Protein AF-A0A3L6T340-F1 (afdb_monomer_lite)

Sequence (137 aa):
MPIQRMLVENLIEKFNVVDRTFTIQGHVVSISPWDVYCILGLVDKGEKIEINRKQAHRKWFSVYKQKGDTAITFKYLEERIPREADADHFARMFVLYAIGTILAPCSKGYVASNYLEFVVNVSRIKDLNRARFTLAH

Radius of gyration: 17.01 Å; chains: 1; bounding box: 48×30×44 Å

Structure (mmCIF, N/CA/C/O backbone):
data_AF-A0A3L6T340-F1
#
_entry.id   AF-A0A3L6T340-F1
#
loop_
_atom_site.group_PDB
_atom_site.id
_atom_site.type_symbol
_atom_site.label_atom_id
_atom_site.label_alt_id
_atom_site.label_comp_id
_atom_site.label_asym_id
_atom_site.label_entity_id
_atom_site.label_seq_id
_atom_site.pdbx_PDB_ins_code
_atom_site.Cartn_x
_atom_site.Cartn_y
_atom_site.Cartn_z
_atom_site.occupancy
_atom_site.B_iso_or_equiv
_atom_site.auth_seq_id
_atom_site.auth_comp_id
_atom_site.auth_asym_id
_atom_site.auth_atom_id
_atom_site.pdbx_PDB_model_num
ATOM 1 N N . MET A 1 1 ? -29.455 3.028 -1.000 1.00 47.78 1 MET A N 1
ATOM 2 C CA . MET A 1 1 ? -29.507 4.232 -0.143 1.00 47.78 1 MET A CA 1
ATOM 3 C C . MET A 1 1 ? -28.196 4.975 -0.310 1.00 47.78 1 MET A C 1
ATOM 5 O O . MET A 1 1 ? -27.169 4.337 -0.104 1.00 47.78 1 MET A O 1
ATOM 9 N N . PRO A 1 2 ? -28.183 6.249 -0.730 1.00 57.59 2 PRO A N 1
ATOM 10 C CA . PRO A 1 2 ? -26.948 7.016 -0.717 1.00 57.59 2 PRO A CA 1
ATOM 11 C C . PRO A 1 2 ? -26.510 7.181 0.739 1.00 57.59 2 PRO A C 1
ATOM 13 O O . PRO A 1 2 ? -27.314 7.530 1.604 1.00 57.59 2 PRO A O 1
ATOM 16 N N . ILE A 1 3 ? -25.247 6.873 1.013 1.00 62.12 3 ILE A N 1
ATOM 17 C CA . ILE A 1 3 ? -24.630 7.134 2.309 1.00 62.12 3 ILE A CA 1
ATOM 18 C C . ILE A 1 3 ? -24.782 8.634 2.589 1.00 62.12 3 ILE A C 1
ATOM 20 O O . ILE A 1 3 ? -24.378 9.468 1.776 1.00 62.12 3 ILE A O 1
ATOM 24 N N . GLN A 1 4 ? -25.415 8.988 3.708 1.00 81.88 4 GLN A N 1
ATOM 25 C CA . GLN A 1 4 ? -25.598 10.386 4.081 1.00 81.88 4 GLN A CA 1
ATOM 26 C C . GLN A 1 4 ? -24.229 10.977 4.415 1.00 81.88 4 GLN A C 1
ATOM 28 O O . GLN A 1 4 ? -23.604 10.588 5.397 1.00 81.88 4 GLN A O 1
ATOM 33 N N . ARG A 1 5 ? -23.759 11.919 3.595 1.00 79.56 5 ARG A N 1
ATOM 34 C CA . ARG A 1 5 ? -22.461 12.591 3.753 1.00 79.56 5 ARG A CA 1
ATOM 35 C C . ARG A 1 5 ? -22.219 13.093 5.183 1.00 79.56 5 ARG A C 1
ATOM 37 O O . ARG A 1 5 ? -21.145 12.866 5.723 1.00 79.56 5 ARG A O 1
ATOM 44 N N . MET A 1 6 ? -23.252 13.652 5.815 1.00 82.94 6 MET A N 1
ATOM 45 C CA . MET A 1 6 ? -23.202 14.123 7.205 1.00 82.94 6 MET A CA 1
ATOM 46 C C . MET A 1 6 ? -22.869 13.009 8.208 1.00 82.94 6 MET A C 1
ATOM 48 O O . MET A 1 6 ? -22.191 13.256 9.199 1.00 82.94 6 MET A O 1
ATOM 52 N N . LEU A 1 7 ? -23.326 11.777 7.964 1.00 82.31 7 LEU A N 1
ATOM 53 C CA . LEU A 1 7 ? -23.022 10.633 8.824 1.00 82.31 7 LEU A CA 1
ATOM 54 C C . LEU A 1 7 ? -21.557 10.206 8.678 1.00 82.31 7 LEU A C 1
ATOM 56 O O . LEU A 1 7 ? -20.913 9.904 9.677 1.00 82.31 7 LEU A O 1
ATOM 60 N N . VAL A 1 8 ? -21.014 10.228 7.458 1.00 82.44 8 VAL A N 1
ATOM 61 C CA . VAL A 1 8 ? -19.591 9.935 7.213 1.00 82.44 8 VAL A CA 1
ATOM 62 C C . VAL A 1 8 ? -18.704 10.994 7.854 1.00 82.44 8 VAL A C 1
ATOM 64 O O . VAL A 1 8 ? -17.745 10.644 8.532 1.00 82.44 8 VAL A O 1
ATOM 67 N N . GLU A 1 9 ? -19.049 12.271 7.693 1.00 83.75 9 GLU A N 1
ATOM 68 C CA . GLU A 1 9 ? -18.337 13.382 8.331 1.00 83.75 9 GLU A CA 1
ATOM 69 C C . GLU A 1 9 ? -18.339 13.218 9.863 1.00 83.75 9 GLU A C 1
ATOM 71 O O . GLU A 1 9 ? -17.276 13.246 10.480 1.00 83.75 9 G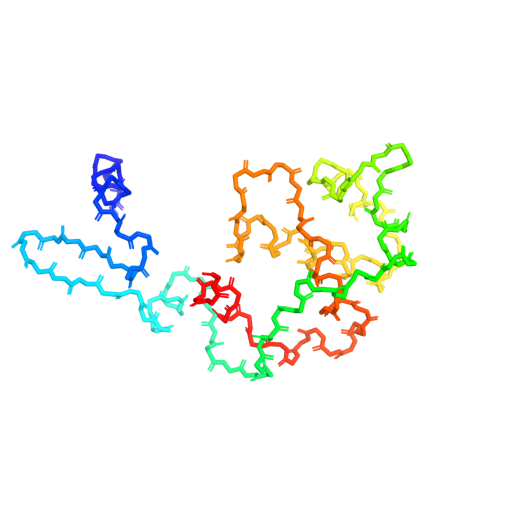LU A O 1
ATOM 76 N N . ASN A 1 10 ? -19.489 12.893 10.471 1.00 83.06 10 ASN A N 1
ATOM 77 C CA . ASN A 1 10 ? -19.585 12.650 11.917 1.00 83.06 10 ASN A CA 1
ATOM 78 C C . ASN A 1 10 ? -18.748 11.446 12.387 1.00 83.06 10 ASN A C 1
ATOM 80 O O . ASN A 1 10 ? -18.142 11.487 13.458 1.00 83.06 10 ASN A O 1
ATOM 84 N N . LEU A 1 11 ? -18.720 10.362 11.601 1.00 84.31 11 LEU A N 1
ATOM 85 C CA . LEU A 1 11 ? -17.914 9.177 11.904 1.00 84.31 11 LEU A CA 1
ATOM 86 C C . LEU A 1 11 ? -16.417 9.483 11.842 1.00 84.31 11 LEU A C 1
ATOM 88 O O . LEU A 1 11 ? -15.678 9.033 12.712 1.00 84.31 11 LEU A O 1
ATOM 92 N N . ILE A 1 12 ? -15.980 10.255 10.843 1.00 82.62 12 ILE A N 1
ATOM 93 C CA . ILE A 1 12 ? -14.579 10.663 10.694 1.00 82.62 12 ILE A CA 1
ATOM 94 C C . ILE A 1 12 ? -14.153 11.542 11.874 1.00 82.62 12 ILE A C 1
ATOM 96 O O . ILE A 1 12 ? -13.105 11.293 12.463 1.00 82.62 12 ILE A O 1
ATOM 100 N N . GLU A 1 13 ? -14.972 12.523 12.262 1.00 83.25 13 GLU A N 1
ATOM 101 C CA . GLU A 1 13 ? -14.675 13.423 13.388 1.00 83.25 13 GLU A CA 1
ATOM 102 C C . GLU A 1 13 ? -14.553 12.693 14.731 1.00 83.25 13 GLU A C 1
ATOM 104 O O . GLU A 1 13 ? -13.790 13.108 15.602 1.00 83.25 13 GLU A O 1
ATOM 109 N N . LYS A 1 14 ? -15.299 11.598 14.908 1.00 84.88 14 LYS A N 1
ATOM 110 C CA . LYS A 1 14 ? -15.329 10.814 16.153 1.00 84.88 14 LYS A CA 1
ATOM 111 C C . LYS A 1 14 ? -14.442 9.574 16.129 1.00 84.88 14 LYS A C 1
ATOM 113 O O . LYS A 1 14 ? -14.496 8.780 17.072 1.00 84.88 14 LYS A O 1
ATOM 118 N N . PHE A 1 15 ? -13.657 9.375 15.074 1.00 86.69 15 PHE A N 1
ATOM 119 C CA . PHE A 1 15 ? -12.752 8.240 14.995 1.00 86.69 15 PHE A CA 1
ATOM 120 C C . PHE A 1 15 ? -11.553 8.448 15.924 1.00 86.69 15 PHE A C 1
ATOM 122 O O . PHE A 1 15 ? -10.760 9.377 15.763 1.00 86.69 15 PHE A O 1
ATOM 129 N N . ASN A 1 16 ? -11.394 7.552 16.892 1.00 86.19 16 ASN A N 1
ATOM 130 C CA . ASN A 1 16 ? -10.209 7.502 17.727 1.00 86.19 16 ASN A CA 1
ATOM 131 C C . ASN A 1 16 ? -9.103 6.765 16.964 1.00 86.19 16 ASN A C 1
ATOM 133 O O . ASN A 1 16 ? -9.164 5.553 16.776 1.00 86.19 16 ASN A O 1
ATOM 137 N N . VAL A 1 17 ? -8.076 7.505 16.547 1.00 80.75 17 VAL A N 1
ATOM 138 C CA . VAL A 1 17 ? -6.948 6.976 15.766 1.00 80.75 17 VAL A CA 1
ATOM 139 C C . VAL A 1 17 ? -6.078 6.006 16.574 1.00 80.75 17 VAL A C 1
ATOM 141 O O . VAL A 1 17 ? -5.523 5.073 15.996 1.00 80.75 17 VAL A O 1
ATOM 144 N N . VAL A 1 18 ? -5.958 6.209 17.891 1.00 80.56 18 VAL A N 1
ATOM 145 C CA . VAL A 1 18 ? -5.113 5.384 18.772 1.00 80.56 18 VAL A CA 1
ATOM 146 C C . VAL A 1 18 ? -5.731 4.001 18.944 1.00 80.56 18 VAL A C 1
ATOM 148 O O . VAL A 1 18 ? -5.074 2.995 18.687 1.00 80.56 18 VAL A O 1
ATOM 151 N N . ASP A 1 19 ? -7.011 3.962 19.307 1.00 82.81 19 ASP A N 1
ATOM 152 C CA . ASP A 1 19 ? -7.723 2.710 19.578 1.00 82.81 19 ASP A CA 1
ATOM 153 C C . ASP A 1 19 ? -8.347 2.102 18.313 1.00 82.81 19 ASP A C 1
ATOM 155 O O . ASP A 1 19 ? -8.765 0.945 18.308 1.00 82.81 19 ASP A O 1
ATOM 159 N N . ARG A 1 20 ? -8.394 2.878 17.222 1.00 81.12 20 ARG A N 1
ATOM 160 C CA . ARG A 1 20 ? -9.045 2.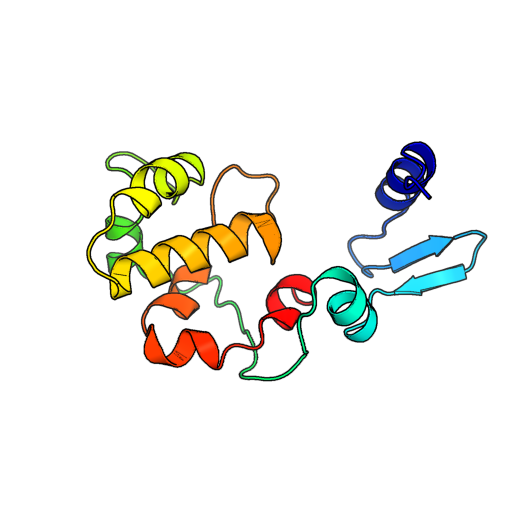552 15.944 1.00 81.12 20 ARG A CA 1
ATOM 161 C C . ARG A 1 20 ? -10.516 2.192 16.117 1.00 81.12 20 ARG A C 1
ATOM 163 O O . ARG A 1 20 ? -11.014 1.201 15.573 1.00 81.12 20 ARG A O 1
ATOM 170 N N . THR A 1 21 ? -11.205 3.019 16.891 1.00 88.31 21 THR A N 1
ATOM 171 C CA . THR A 1 21 ? -12.609 2.829 17.241 1.00 88.31 21 THR A CA 1
ATOM 172 C C . THR A 1 21 ? -13.448 4.056 16.917 1.00 88.31 21 THR A C 1
ATOM 174 O O . THR A 1 21 ? -12.963 5.186 16.875 1.00 88.31 21 THR A O 1
ATOM 177 N N . PHE A 1 22 ? -14.738 3.829 16.707 1.00 87.44 22 PHE A N 1
ATOM 178 C CA . PHE A 1 22 ? -15.760 4.862 16.636 1.00 87.44 22 PHE A CA 1
ATOM 179 C C . PHE A 1 22 ? -16.552 4.861 17.936 1.00 87.44 22 PHE A C 1
ATOM 181 O O . PHE A 1 22 ? -16.899 3.797 18.448 1.00 87.44 22 PHE A O 1
ATOM 188 N N . THR A 1 23 ? -16.889 6.046 18.444 1.00 85.19 23 THR A N 1
ATOM 189 C CA . THR A 1 23 ? -17.872 6.172 19.528 1.00 85.19 23 THR A CA 1
ATOM 190 C C . THR A 1 23 ? -19.205 6.633 18.952 1.00 85.19 23 THR A C 1
ATOM 192 O O . THR A 1 23 ? -19.359 7.789 18.553 1.00 85.19 23 THR A O 1
ATOM 195 N N . ILE A 1 24 ? -20.185 5.731 18.914 1.00 84.62 24 ILE A N 1
ATOM 196 C CA . ILE A 1 24 ? -21.524 5.980 18.371 1.00 84.62 24 ILE A CA 1
ATOM 197 C C . ILE A 1 24 ? -22.522 5.838 19.518 1.00 84.62 24 ILE A C 1
ATOM 199 O O . ILE A 1 24 ? -22.678 4.758 20.075 1.00 84.62 24 ILE A O 1
ATOM 203 N N . GLN A 1 25 ? -23.172 6.942 19.901 1.00 84.56 25 GLN A N 1
ATOM 204 C CA . GLN A 1 25 ? -24.148 6.975 21.007 1.00 84.56 25 GLN A CA 1
ATOM 205 C C . GLN A 1 25 ? -23.625 6.364 22.328 1.00 84.56 25 GLN A C 1
ATOM 207 O O . GLN A 1 25 ? -24.373 5.748 23.075 1.00 84.56 25 GLN A O 1
ATOM 212 N N . GLY A 1 26 ? -22.330 6.525 22.621 1.00 83.75 26 GLY A N 1
ATOM 213 C CA . GLY A 1 26 ? -21.696 5.973 23.827 1.00 83.75 26 GLY A CA 1
ATOM 214 C C . GLY A 1 26 ? -21.206 4.526 23.694 1.00 83.75 26 GLY A C 1
ATOM 215 O O . GLY A 1 26 ? -20.529 4.039 24.595 1.00 83.75 26 GLY A O 1
ATOM 216 N N . HIS A 1 27 ? -21.472 3.857 22.570 1.00 87.31 27 HIS A N 1
ATOM 217 C CA . HIS A 1 27 ? -20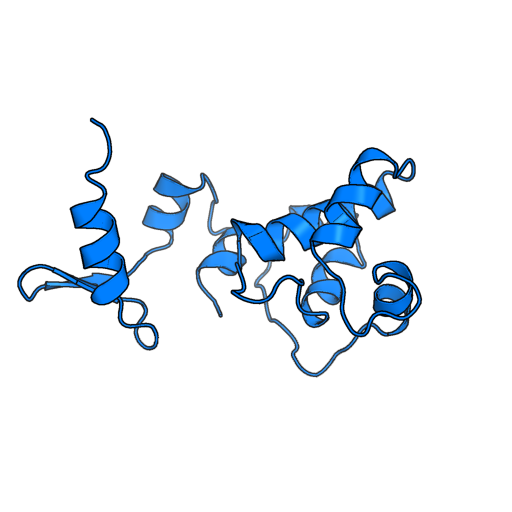.915 2.542 22.264 1.00 87.31 27 HIS A CA 1
ATOM 218 C C . HIS A 1 27 ? -19.611 2.663 21.478 1.00 87.31 27 HIS A C 1
ATOM 220 O O . HIS A 1 27 ? -19.529 3.409 20.500 1.00 87.31 27 HIS A O 1
ATOM 226 N N . VAL A 1 28 ? -18.605 1.896 21.897 1.00 89.00 28 VAL A N 1
ATOM 227 C CA . VAL A 1 28 ? -17.310 1.799 21.219 1.00 89.00 28 VAL A CA 1
ATOM 228 C C . VAL A 1 28 ? -17.375 0.670 20.195 1.00 89.00 28 VAL A C 1
ATOM 230 O O . VAL A 1 28 ? -17.639 -0.477 20.547 1.00 89.00 28 VAL A O 1
ATOM 233 N N . VAL A 1 29 ? -17.128 0.997 18.930 1.00 88.56 29 VAL A N 1
ATOM 234 C CA . VAL A 1 29 ? -17.129 0.053 17.805 1.00 88.56 29 VAL A CA 1
ATOM 235 C C . VAL A 1 29 ? -15.736 0.027 17.190 1.00 88.56 29 VAL A C 1
ATOM 237 O O . VAL A 1 29 ? -15.227 1.072 16.793 1.00 88.56 29 VAL A O 1
ATOM 240 N N . SER A 1 30 ? -15.107 -1.145 17.107 1.00 88.62 30 SER A N 1
ATOM 241 C CA . SER A 1 30 ? -13.810 -1.327 16.444 1.00 88.62 30 SER A CA 1
ATOM 242 C C . SER A 1 30 ? -13.979 -1.874 15.029 1.00 88.62 30 SER A C 1
ATOM 244 O O . SER A 1 30 ? -14.933 -2.595 14.744 1.00 88.62 30 SER A O 1
ATOM 246 N N . ILE A 1 31 ? -13.035 -1.545 14.142 1.00 85.62 31 ILE A N 1
ATOM 247 C CA . ILE A 1 31 ? -12.969 -2.157 12.810 1.00 85.62 31 ILE A CA 1
ATOM 248 C C . ILE A 1 31 ? -12.333 -3.541 12.945 1.00 85.62 31 ILE A C 1
ATOM 250 O O . ILE A 1 31 ? -11.172 -3.677 13.337 1.00 85.62 31 ILE A O 1
ATOM 254 N N . SER A 1 32 ? -13.091 -4.570 12.594 1.00 88.19 32 SER A N 1
ATOM 255 C CA . SER A 1 32 ? -12.654 -5.959 12.575 1.00 88.19 32 SER A CA 1
ATOM 256 C C . SER A 1 32 ? -12.212 -6.399 11.169 1.00 88.19 32 SER A C 1
ATOM 258 O O . SER A 1 32 ? -12.538 -5.757 10.165 1.00 88.19 32 SER A O 1
ATOM 260 N N . PRO A 1 33 ? -11.513 -7.543 11.044 1.00 90.00 33 PRO A N 1
ATOM 261 C CA . PRO A 1 33 ? -11.262 -8.164 9.744 1.00 90.00 33 PRO A CA 1
ATOM 262 C C . PRO A 1 33 ? -12.532 -8.444 8.931 1.00 90.00 33 PRO A C 1
ATOM 264 O O . PRO A 1 33 ? -12.492 -8.409 7.703 1.00 90.00 33 PRO A O 1
ATOM 267 N N . TRP A 1 34 ? -13.660 -8.694 9.602 1.00 90.81 34 TRP A N 1
ATOM 268 C CA . TRP A 1 34 ? -14.939 -8.904 8.931 1.00 90.81 34 TRP A CA 1
ATOM 269 C C . TRP A 1 34 ? -15.431 -7.633 8.236 1.00 90.81 34 TRP A C 1
ATOM 271 O O . TRP A 1 34 ? -15.918 -7.701 7.111 1.00 90.81 34 TRP A O 1
ATOM 281 N N . ASP A 1 35 ? -15.227 -6.468 8.850 1.00 89.19 35 ASP A N 1
ATOM 282 C CA . ASP A 1 35 ? -15.593 -5.181 8.253 1.00 89.19 35 ASP A CA 1
ATOM 283 C C . ASP A 1 35 ? -14.730 -4.882 7.023 1.00 89.19 35 ASP A C 1
ATOM 285 O O . ASP A 1 35 ? -15.238 -4.465 5.984 1.00 89.19 35 ASP A O 1
ATOM 289 N N . VAL A 1 36 ? -13.429 -5.184 7.096 1.00 89.25 36 VAL A N 1
ATOM 290 C CA . VAL A 1 36 ? -12.508 -5.078 5.952 1.00 89.25 36 VAL A CA 1
ATOM 291 C C . VAL A 1 36 ? -12.948 -5.979 4.800 1.00 89.25 36 VAL A C 1
ATOM 293 O O . VAL A 1 36 ? -12.943 -5.546 3.646 1.00 89.25 36 VAL A O 1
ATOM 296 N N . TYR A 1 37 ? -13.378 -7.204 5.099 1.00 93.19 37 TYR A N 1
ATOM 297 C CA . TYR A 1 37 ? -13.945 -8.100 4.098 1.00 93.19 37 TYR A CA 1
ATOM 298 C C . TYR A 1 37 ? -15.240 -7.535 3.497 1.00 93.19 37 TYR A C 1
ATOM 300 O O . TYR A 1 37 ? -15.373 -7.493 2.277 1.00 93.19 37 TYR A O 1
ATOM 308 N N . CYS A 1 38 ? -16.163 -7.038 4.324 1.00 90.81 38 CYS A N 1
ATOM 309 C CA . CYS A 1 38 ? -17.431 -6.478 3.854 1.00 90.81 38 CYS A CA 1
ATOM 310 C C . CYS A 1 38 ? -17.250 -5.228 2.976 1.00 90.81 38 CYS A C 1
ATOM 312 O O . CYS A 1 38 ? -18.022 -5.030 2.041 1.00 90.81 38 CYS A O 1
ATOM 314 N N . ILE A 1 39 ? -16.250 -4.387 3.266 1.00 87.56 39 ILE A N 1
ATOM 315 C CA . ILE A 1 39 ? -16.026 -3.109 2.569 1.00 87.56 39 ILE A CA 1
ATOM 316 C C . ILE A 1 39 ? -15.130 -3.279 1.336 1.00 87.56 39 ILE A C 1
ATOM 318 O O . ILE A 1 39 ? -15.416 -2.710 0.285 1.00 87.56 39 ILE A O 1
ATOM 322 N N . LEU A 1 40 ? -14.032 -4.032 1.460 1.00 89.00 40 LEU A N 1
ATOM 323 C CA . LEU A 1 40 ? -12.979 -4.117 0.438 1.00 89.00 40 LEU A CA 1
ATOM 324 C C . LEU A 1 40 ? -12.896 -5.487 -0.249 1.00 89.00 40 LEU A C 1
ATOM 326 O O . LEU A 1 40 ? -12.119 -5.649 -1.187 1.00 89.00 40 LEU A O 1
ATOM 330 N N . GLY A 1 41 ? -13.638 -6.492 0.226 1.00 91.75 41 GLY A N 1
ATOM 331 C CA . GLY A 1 41 ? -13.537 -7.868 -0.270 1.00 91.75 41 GLY A CA 1
ATOM 332 C C . GLY A 1 41 ? -12.214 -8.557 0.084 1.00 91.75 41 GLY A C 1
ATOM 333 O O . GLY A 1 41 ? -11.869 -9.575 -0.514 1.00 91.75 41 GLY A O 1
ATOM 334 N N . LEU A 1 42 ? -11.440 -8.006 1.027 1.00 91.56 42 LEU A N 1
ATOM 335 C CA . LEU A 1 42 ? -10.132 -8.539 1.404 1.00 91.56 42 LEU A CA 1
ATOM 336 C C . LEU A 1 42 ? -10.264 -9.541 2.549 1.00 91.56 42 LEU A C 1
ATOM 338 O O . LEU A 1 42 ? -10.783 -9.226 3.615 1.00 91.56 42 LEU A O 1
ATOM 342 N N . VAL A 1 43 ? -9.741 -10.746 2.333 1.00 91.50 43 VAL A N 1
ATOM 343 C CA . VAL A 1 43 ? -9.700 -11.804 3.346 1.00 91.50 43 VAL A CA 1
ATOM 344 C C . VAL A 1 43 ? -8.437 -11.650 4.196 1.00 91.50 43 VAL A C 1
ATOM 346 O O . VAL A 1 43 ? -7.343 -11.483 3.656 1.00 91.50 43 VAL A O 1
ATOM 349 N N . ASP A 1 44 ? -8.575 -11.753 5.518 1.00 91.44 44 ASP A N 1
ATOM 350 C CA . ASP A 1 44 ? -7.456 -11.768 6.471 1.00 91.44 44 ASP A CA 1
ATOM 351 C C . ASP A 1 44 ? -6.738 -13.124 6.464 1.00 91.44 44 ASP A C 1
ATOM 353 O O . ASP A 1 44 ? -6.868 -13.947 7.369 1.00 91.44 44 ASP A O 1
ATOM 357 N N . LYS A 1 45 ? -6.011 -13.381 5.376 1.00 92.00 45 LYS A N 1
ATOM 358 C CA . LYS A 1 45 ? -5.248 -14.606 5.145 1.00 92.00 45 LYS A CA 1
ATOM 359 C C . LYS A 1 45 ? -3.975 -14.291 4.367 1.00 92.00 45 LYS A C 1
ATOM 361 O O . LYS A 1 45 ? -3.990 -13.447 3.478 1.00 92.00 45 LYS A O 1
ATOM 366 N N . GLY A 1 46 ? -2.900 -15.014 4.672 1.00 91.62 46 GLY A N 1
ATOM 367 C CA . GLY A 1 46 ? -1.608 -14.895 3.997 1.00 91.62 46 GLY A CA 1
ATOM 368 C C . GLY A 1 46 ? -0.472 -14.611 4.973 1.00 91.62 46 GLY A C 1
ATOM 369 O O . GLY A 1 46 ? -0.638 -14.706 6.190 1.00 91.62 46 GLY A O 1
ATOM 370 N N . GLU A 1 47 ? 0.681 -14.252 4.426 1.00 91.44 47 GLU A N 1
ATOM 371 C CA . GLU A 1 47 ? 1.869 -13.873 5.179 1.00 91.44 47 GLU A CA 1
ATOM 372 C C . GLU A 1 47 ? 1.633 -12.584 5.971 1.00 91.44 47 GLU A C 1
ATOM 374 O O . GLU A 1 47 ? 1.042 -11.616 5.478 1.00 91.44 47 GLU A O 1
ATOM 379 N N . LYS A 1 48 ? 2.116 -12.572 7.216 1.00 85.75 48 LYS A N 1
ATOM 380 C CA . LYS A 1 48 ? 2.037 -11.403 8.088 1.00 85.75 48 LYS A CA 1
ATOM 381 C C . LYS A 1 48 ? 2.842 -10.251 7.488 1.00 85.75 48 LYS A C 1
ATOM 383 O O . LYS A 1 48 ? 3.968 -10.432 7.034 1.00 85.75 48 LYS A O 1
ATOM 388 N N . ILE A 1 49 ? 2.266 -9.057 7.544 1.00 86.19 49 ILE A N 1
ATOM 389 C CA . ILE A 1 49 ? 2.924 -7.826 7.120 1.00 86.19 49 ILE A CA 1
ATOM 390 C C . ILE A 1 49 ? 3.637 -7.233 8.332 1.00 86.19 49 ILE A C 1
ATOM 392 O O . ILE A 1 49 ? 2.995 -6.828 9.300 1.00 86.19 49 ILE A O 1
ATOM 396 N N . GLU A 1 50 ? 4.963 -7.181 8.276 1.00 82.94 50 GLU A N 1
ATOM 397 C CA . GLU A 1 50 ? 5.794 -6.497 9.264 1.00 82.94 50 GLU A CA 1
ATOM 398 C C . GLU A 1 50 ? 6.580 -5.408 8.551 1.00 82.94 50 GLU A C 1
ATOM 400 O O . GLU A 1 50 ? 7.537 -5.686 7.839 1.00 82.94 50 GLU A O 1
ATOM 405 N N . ILE A 1 51 ? 6.132 -4.163 8.709 1.00 78.19 51 ILE A N 1
ATOM 406 C CA . ILE A 1 51 ? 6.722 -3.039 7.992 1.00 78.19 51 ILE A CA 1
ATOM 407 C C . ILE A 1 51 ? 8.033 -2.640 8.669 1.00 78.19 51 ILE A C 1
ATOM 409 O O . ILE A 1 51 ? 8.029 -2.009 9.737 1.00 78.19 51 ILE A O 1
ATOM 413 N N . ASN A 1 52 ? 9.168 -2.933 8.037 1.00 78.88 52 ASN A N 1
ATOM 414 C CA . ASN A 1 52 ? 10.462 -2.552 8.585 1.00 78.88 52 ASN A CA 1
ATOM 415 C C . ASN A 1 52 ? 10.786 -1.087 8.257 1.00 78.88 52 ASN A C 1
ATOM 417 O O . ASN A 1 52 ? 11.371 -0.749 7.228 1.00 78.88 52 ASN A O 1
ATOM 421 N N . ARG A 1 53 ? 10.472 -0.180 9.191 1.00 70.31 53 ARG A N 1
ATOM 422 C CA . ARG A 1 53 ? 10.734 1.266 9.038 1.00 70.31 53 ARG A CA 1
ATOM 423 C C . ARG A 1 53 ? 12.225 1.633 8.920 1.00 70.31 53 ARG A C 1
ATOM 425 O O . ARG A 1 53 ? 12.526 2.773 8.579 1.00 70.31 53 ARG A O 1
ATOM 432 N N . LYS A 1 54 ? 13.160 0.711 9.191 1.00 67.56 54 LYS A N 1
ATOM 433 C CA . LYS A 1 54 ? 14.614 0.952 9.103 1.00 67.56 54 LYS A CA 1
ATOM 434 C C . LYS A 1 54 ? 15.226 0.498 7.775 1.00 67.56 54 LYS A C 1
ATOM 436 O O . LYS A 1 54 ? 16.327 0.938 7.441 1.00 67.56 54 LYS A O 1
ATOM 441 N N . GLN A 1 55 ? 14.549 -0.361 7.013 1.00 64.50 55 GLN A N 1
ATOM 442 C CA . GLN A 1 55 ? 15.119 -0.974 5.816 1.00 64.50 55 GLN A CA 1
ATOM 443 C C . GLN A 1 55 ? 14.660 -0.253 4.546 1.00 64.50 55 GLN A C 1
ATOM 445 O O . GLN A 1 55 ? 13.657 -0.583 3.924 1.00 64.50 55 GLN A O 1
ATOM 450 N N . ALA A 1 56 ? 15.434 0.748 4.127 1.00 65.69 56 ALA A N 1
ATOM 451 C CA . ALA A 1 56 ? 15.222 1.385 2.834 1.00 65.69 56 ALA A CA 1
ATOM 452 C C . ALA A 1 56 ? 15.877 0.553 1.720 1.00 65.69 56 ALA A C 1
ATOM 454 O O . ALA A 1 56 ? 17.106 0.455 1.642 1.00 65.69 56 ALA A O 1
ATOM 455 N N . HIS A 1 57 ? 15.077 0.011 0.801 1.00 81.19 57 HIS A N 1
ATOM 456 C CA . HIS A 1 57 ? 15.577 -0.628 -0.417 1.00 81.19 57 HIS A CA 1
ATOM 457 C C . HIS A 1 57 ? 16.108 0.419 -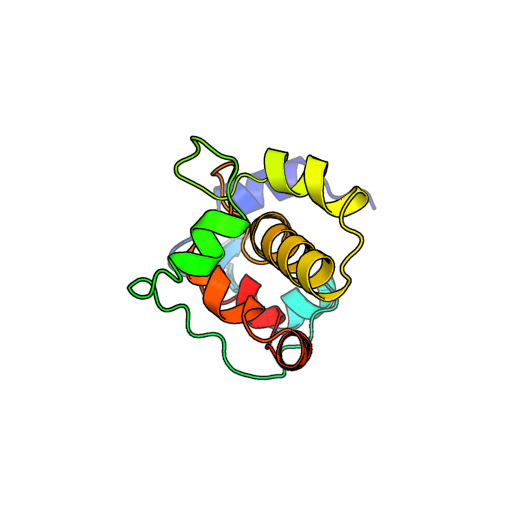1.411 1.00 81.19 57 HIS A C 1
ATOM 459 O O . HIS A 1 57 ? 15.484 0.682 -2.436 1.00 81.19 57 HIS A O 1
ATOM 465 N N . ARG A 1 58 ? 17.272 1.025 -1.121 1.00 82.00 58 ARG A N 1
ATOM 466 C CA . ARG A 1 58 ? 17.835 2.165 -1.880 1.00 82.00 58 ARG A CA 1
ATOM 467 C C . ARG A 1 58 ? 17.878 1.936 -3.394 1.00 82.00 58 ARG A C 1
ATOM 469 O O . ARG A 1 58 ? 17.520 2.841 -4.140 1.00 82.00 58 ARG A O 1
ATOM 476 N N . LYS A 1 59 ? 18.251 0.727 -3.836 1.00 86.62 59 LYS A N 1
ATOM 477 C CA . LYS A 1 59 ? 18.276 0.348 -5.260 1.00 86.62 59 LYS A CA 1
ATOM 478 C C . LYS A 1 59 ? 16.890 0.456 -5.904 1.00 86.62 59 LYS A C 1
ATOM 480 O O . LYS A 1 59 ? 16.749 1.067 -6.956 1.00 86.62 59 LYS A O 1
ATOM 485 N N . TRP A 1 60 ? 15.864 -0.105 -5.268 1.00 90.00 60 TRP A N 1
ATOM 486 C CA . TRP A 1 60 ? 14.493 -0.053 -5.783 1.00 90.00 60 TRP A CA 1
ATOM 487 C C . TRP A 1 60 ? 13.884 1.339 -5.645 1.00 90.00 60 TRP A C 1
ATOM 489 O O . TRP A 1 60 ? 13.172 1.796 -6.532 1.00 90.00 60 TRP A O 1
ATOM 499 N N . PHE A 1 61 ? 14.237 2.052 -4.580 1.00 92.19 61 PHE A N 1
ATOM 500 C CA . PHE A 1 61 ? 13.808 3.424 -4.371 1.00 92.19 61 PHE A CA 1
ATOM 501 C C . PHE A 1 61 ? 14.254 4.339 -5.514 1.00 92.19 61 PHE A C 1
ATOM 503 O O . PHE A 1 61 ? 13.441 5.098 -6.027 1.00 92.19 61 PHE A O 1
ATOM 510 N N . SER A 1 62 ? 15.506 4.232 -5.975 1.00 91.44 62 SER A N 1
ATOM 511 C CA . SER A 1 62 ? 15.974 5.002 -7.135 1.00 91.44 62 SER A CA 1
ATOM 512 C C . SER A 1 62 ? 15.277 4.646 -8.450 1.00 91.44 62 SER A C 1
ATOM 514 O O . SER A 1 62 ? 15.233 5.495 -9.331 1.00 91.44 62 SER A O 1
ATOM 516 N N . VAL A 1 63 ? 14.749 3.424 -8.584 1.00 93.44 63 VAL A N 1
ATOM 517 C CA . VAL A 1 63 ? 14.052 2.959 -9.798 1.00 93.44 63 VAL A CA 1
ATOM 518 C C . VAL A 1 63 ? 12.626 3.509 -9.861 1.00 93.44 63 VAL A C 1
ATOM 520 O O . VAL A 1 63 ? 12.176 3.924 -10.924 1.00 93.44 63 VAL A O 1
ATOM 523 N N . TYR A 1 64 ? 11.918 3.527 -8.729 1.00 94.50 64 TYR A N 1
ATOM 524 C CA . TYR A 1 64 ? 10.495 3.885 -8.691 1.00 94.50 64 TYR A CA 1
ATOM 525 C C . TYR A 1 64 ? 10.211 5.332 -8.304 1.00 94.50 64 TYR A C 1
ATOM 527 O O . TYR A 1 64 ? 9.055 5.738 -8.309 1.00 94.50 64 TYR A O 1
ATOM 535 N N . LYS A 1 65 ? 11.231 6.125 -7.981 1.00 94.75 65 LYS A N 1
ATOM 536 C CA . LYS A 1 65 ? 11.080 7.573 -7.819 1.00 94.75 65 LYS A CA 1
ATOM 537 C C . LYS A 1 65 ? 11.412 8.295 -9.121 1.00 94.75 65 LYS A C 1
ATOM 539 O O . LYS A 1 65 ? 12.299 7.871 -9.864 1.00 94.75 65 LYS A O 1
ATOM 544 N N . GLN A 1 66 ? 10.793 9.448 -9.341 1.00 94.75 66 GLN A N 1
ATOM 545 C CA . GLN A 1 66 ? 11.213 10.342 -10.411 1.00 94.75 66 GLN A CA 1
ATOM 546 C C . GLN A 1 66 ? 12.636 10.872 -10.146 1.00 94.75 66 GLN A C 1
ATOM 548 O O . GLN A 1 66 ? 13.077 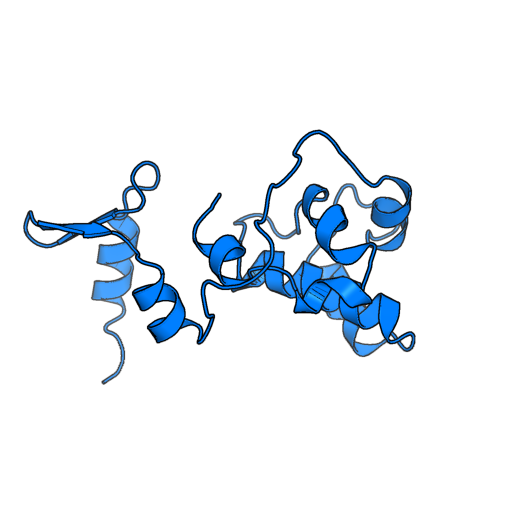11.062 -9.003 1.00 94.75 66 GLN A O 1
ATOM 553 N N . LYS A 1 67 ? 13.409 11.099 -11.213 1.00 91.62 67 LYS A N 1
ATOM 554 C CA . LYS A 1 67 ? 14.741 11.705 -11.092 1.00 91.62 67 LYS A CA 1
ATOM 555 C C . LYS A 1 67 ? 14.602 13.108 -10.489 1.00 91.62 67 LYS A C 1
ATOM 557 O O . LYS A 1 67 ? 13.869 13.928 -11.021 1.00 91.62 67 LYS A O 1
ATOM 562 N N . GLY A 1 68 ? 15.330 13.370 -9.403 1.00 89.88 68 GLY A N 1
ATOM 563 C CA . GLY A 1 68 ? 15.232 14.616 -8.629 1.00 89.88 68 GLY A CA 1
ATOM 564 C C . GLY A 1 68 ? 14.333 14.522 -7.392 1.00 89.88 68 GLY A C 1
ATOM 565 O O . GLY A 1 68 ? 14.585 15.230 -6.424 1.00 89.88 68 GLY A O 1
ATOM 566 N N . ASP A 1 69 ? 13.386 13.583 -7.357 1.00 92.94 69 ASP A N 1
ATOM 567 C CA . ASP A 1 69 ? 12.449 13.471 -6.236 1.00 92.94 69 ASP A CA 1
ATOM 568 C C . ASP A 1 69 ? 13.074 12.814 -5.002 1.00 92.94 69 ASP A C 1
ATOM 570 O O . ASP A 1 69 ? 13.969 11.961 -5.085 1.00 92.94 69 ASP A O 1
ATOM 574 N N . THR A 1 70 ? 12.541 13.173 -3.837 1.00 92.44 70 THR A N 1
ATOM 575 C CA . THR A 1 70 ? 12.895 12.601 -2.530 1.00 92.44 70 THR A CA 1
ATOM 576 C C . THR A 1 70 ? 11.912 11.525 -2.061 1.00 92.44 70 THR A C 1
ATOM 578 O O . THR A 1 70 ? 12.101 10.970 -0.980 1.00 92.44 70 THR A O 1
ATOM 581 N N . ALA A 1 71 ? 10.891 11.195 -2.862 1.00 93.81 71 ALA A N 1
ATOM 582 C CA . ALA A 1 71 ? 9.860 10.203 -2.556 1.00 93.81 71 ALA A CA 1
ATOM 583 C C . ALA A 1 71 ? 9.329 9.507 -3.826 1.00 93.81 71 ALA A C 1
ATOM 585 O O . ALA A 1 71 ? 9.567 9.966 -4.941 1.00 93.81 71 ALA A O 1
ATOM 586 N N . ILE A 1 72 ? 8.597 8.402 -3.649 1.00 95.25 72 ILE A N 1
ATOM 587 C CA . ILE A 1 72 ? 7.860 7.720 -4.725 1.00 95.25 72 ILE A CA 1
ATOM 588 C C . ILE A 1 72 ? 6.460 8.339 -4.782 1.00 95.25 72 ILE A C 1
ATOM 590 O O . ILE A 1 72 ? 5.578 7.969 -4.005 1.00 95.25 72 ILE A O 1
ATOM 594 N N . THR A 1 73 ? 6.273 9.342 -5.636 1.00 96.44 73 THR A N 1
ATOM 595 C CA . THR A 1 73 ? 5.037 10.135 -5.685 1.00 96.44 73 THR A CA 1
ATOM 596 C C . THR A 1 73 ? 3.910 9.399 -6.410 1.00 96.44 73 THR A C 1
ATOM 598 O O . THR A 1 73 ? 4.150 8.663 -7.368 1.00 96.44 73 THR A O 1
ATOM 601 N N . PHE A 1 74 ? 2.661 9.608 -5.977 1.00 96.31 74 PHE A N 1
ATOM 602 C CA . PHE A 1 74 ? 1.496 9.006 -6.643 1.00 96.31 74 PHE A CA 1
ATOM 603 C C . PHE A 1 74 ? 1.351 9.497 -8.078 1.00 96.31 74 PHE A C 1
ATOM 605 O O . PHE A 1 74 ? 1.142 8.686 -8.971 1.00 96.31 74 PHE A O 1
ATOM 612 N N . LYS A 1 75 ? 1.591 10.793 -8.302 1.00 95.69 75 LYS A N 1
ATOM 613 C CA . LYS A 1 75 ? 1.611 11.398 -9.635 1.00 95.69 75 LYS A CA 1
ATOM 614 C C . LYS A 1 75 ? 2.560 10.659 -10.585 1.00 95.69 75 LYS A C 1
ATOM 616 O O . LYS A 1 75 ? 2.173 10.310 -11.694 1.00 95.69 75 LYS A O 1
ATOM 621 N N . TYR A 1 76 ? 3.788 10.379 -10.141 1.00 96.44 76 TYR A N 1
ATOM 622 C CA . TYR A 1 76 ? 4.754 9.651 -10.964 1.00 96.44 76 TYR A CA 1
ATOM 623 C C . TYR A 1 76 ? 4.286 8.222 -11.275 1.00 96.44 76 TYR A C 1
ATOM 625 O O . TYR A 1 76 ? 4.394 7.772 -12.415 1.00 96.44 76 TYR A O 1
ATOM 633 N N . LEU A 1 77 ? 3.736 7.511 -10.283 1.00 96.88 77 LEU A N 1
ATOM 634 C CA . LEU A 1 77 ? 3.200 6.163 -10.489 1.00 96.88 77 LEU A CA 1
ATOM 635 C C . LEU A 1 77 ? 2.015 6.164 -11.471 1.00 96.88 77 LEU A C 1
ATOM 637 O O . LEU A 1 77 ? 2.003 5.347 -12.388 1.00 96.88 77 LEU A O 1
ATOM 641 N N . GLU A 1 78 ? 1.066 7.092 -11.338 1.00 96.44 78 GLU A N 1
ATOM 642 C CA . GLU A 1 78 ? -0.095 7.234 -12.235 1.00 96.44 78 GLU A CA 1
ATOM 643 C C . GLU A 1 78 ? 0.311 7.483 -13.688 1.00 96.44 78 GLU A C 1
ATOM 645 O O . GLU A 1 78 ? -0.251 6.885 -14.604 1.00 96.44 78 GLU A O 1
ATOM 650 N N . GLU A 1 79 ? 1.314 8.332 -13.913 1.00 96.44 79 GLU A N 1
ATOM 651 C CA . GLU A 1 79 ? 1.820 8.625 -15.256 1.00 96.44 79 GLU A CA 1
ATOM 652 C C . GLU A 1 79 ? 2.586 7.435 -15.862 1.00 96.44 79 GLU A C 1
ATOM 654 O O . GLU A 1 79 ? 2.554 7.223 -17.083 1.00 96.44 79 GLU A O 1
ATOM 659 N N . ARG A 1 80 ? 3.292 6.661 -15.023 1.00 96.12 80 ARG A N 1
ATOM 660 C CA . ARG A 1 80 ? 4.204 5.598 -15.465 1.00 96.12 80 ARG A CA 1
ATOM 661 C C . ARG A 1 80 ? 3.525 4.245 -15.654 1.00 96.12 80 ARG A C 1
ATOM 663 O O . ARG A 1 80 ? 3.836 3.584 -16.642 1.00 96.12 80 ARG A O 1
ATOM 670 N N . ILE A 1 81 ? 2.612 3.848 -14.762 1.00 97.69 81 ILE A N 1
ATOM 671 C CA . ILE A 1 81 ? 1.943 2.532 -14.772 1.00 97.69 81 ILE A CA 1
ATOM 672 C C . ILE A 1 81 ? 1.340 2.187 -16.147 1.00 97.69 81 ILE A C 1
ATOM 674 O O . ILE A 1 81 ? 1.640 1.105 -16.649 1.00 97.69 81 ILE A O 1
ATOM 678 N N . PRO A 1 82 ? 0.571 3.072 -16.819 1.00 97.44 82 PRO A N 1
ATOM 679 C CA . PRO A 1 82 ? -0.040 2.748 -18.113 1.00 97.44 82 PRO A CA 1
ATOM 680 C C . PRO A 1 82 ? 0.970 2.542 -19.250 1.00 97.44 82 PRO A C 1
ATOM 682 O O . PRO A 1 82 ? 0.611 2.047 -20.313 1.00 97.44 82 PRO A O 1
ATOM 685 N N . ARG A 1 83 ? 2.222 2.974 -19.053 1.00 96.69 83 ARG A N 1
ATOM 686 C CA . ARG A 1 83 ? 3.308 2.930 -20.043 1.00 96.69 83 ARG A CA 1
ATOM 687 C C . ARG A 1 83 ? 4.374 1.894 -19.692 1.00 96.69 83 ARG A C 1
ATOM 689 O O . ARG A 1 83 ? 5.427 1.880 -20.335 1.00 96.69 83 ARG A O 1
ATOM 696 N N . GLU A 1 84 ? 4.171 1.115 -18.633 1.00 97.44 84 GLU A N 1
ATOM 697 C CA . GLU A 1 84 ? 5.118 0.084 -18.231 1.00 97.44 84 GLU A CA 1
ATOM 698 C C . GLU A 1 84 ? 4.805 -1.221 -18.963 1.00 97.44 84 GLU A C 1
ATOM 700 O O . GLU A 1 84 ? 3.716 -1.773 -18.830 1.00 97.44 84 GLU A O 1
ATOM 705 N N . ALA A 1 85 ? 5.765 -1.679 -19.765 1.00 96.62 85 ALA A N 1
ATOM 706 C CA . ALA A 1 85 ? 5.621 -2.872 -20.594 1.00 96.62 85 ALA A CA 1
ATOM 707 C C . ALA A 1 85 ? 6.147 -4.125 -19.887 1.00 96.62 85 ALA A C 1
ATOM 709 O O . ALA A 1 85 ? 5.702 -5.233 -20.184 1.00 96.62 85 ALA A O 1
ATOM 710 N N . ASP A 1 86 ? 7.085 -3.961 -18.951 1.00 97.69 86 ASP A N 1
ATOM 711 C CA . ASP A 1 86 ? 7.567 -5.074 -18.150 1.00 97.69 86 ASP A CA 1
ATOM 712 C C . ASP A 1 86 ? 6.527 -5.428 -17.077 1.00 97.69 86 ASP A C 1
ATOM 714 O O . ASP A 1 86 ? 6.227 -4.629 -16.187 1.00 97.69 86 ASP A O 1
ATOM 718 N N . ALA A 1 87 ? 5.959 -6.633 -17.169 1.00 96.31 87 ALA A N 1
ATOM 719 C CA . ALA A 1 87 ? 4.884 -7.092 -16.284 1.00 96.31 87 ALA A CA 1
ATOM 720 C C . ALA A 1 87 ? 5.290 -7.059 -14.803 1.00 96.31 87 ALA A C 1
ATOM 722 O O . ALA A 1 87 ? 4.479 -6.782 -13.916 1.00 96.31 87 ALA A O 1
ATOM 723 N N . ASP A 1 88 ? 6.566 -7.315 -14.547 1.00 96.94 88 ASP A N 1
ATOM 724 C CA . ASP A 1 88 ? 7.151 -7.382 -13.227 1.00 96.94 88 ASP A CA 1
ATOM 725 C C . ASP A 1 88 ? 7.273 -5.968 -12.629 1.00 96.94 88 ASP A C 1
ATOM 727 O O . ASP A 1 88 ? 6.897 -5.734 -11.479 1.00 96.94 88 ASP A O 1
ATOM 731 N N . HIS A 1 89 ? 7.758 -4.988 -13.386 1.00 96.62 89 HIS A N 1
ATOM 732 C CA . HIS A 1 89 ? 7.791 -3.582 -12.984 1.00 96.62 89 HIS A CA 1
ATOM 733 C C . HIS A 1 89 ? 6.389 -2.980 -12.872 1.00 96.62 89 HIS A C 1
ATOM 735 O O . HIS A 1 89 ? 6.127 -2.244 -11.915 1.00 96.62 89 HIS A O 1
ATOM 741 N N . PHE A 1 90 ? 5.478 -3.338 -13.779 1.00 97.38 90 PHE A N 1
ATOM 742 C CA . PHE A 1 90 ? 4.069 -2.963 -13.704 1.00 97.38 90 PHE A CA 1
ATOM 743 C C . PHE A 1 90 ? 3.458 -3.424 -12.378 1.00 97.38 90 PHE A C 1
ATOM 745 O O . PHE A 1 90 ? 2.925 -2.603 -11.632 1.00 97.38 90 PHE A O 1
ATOM 752 N N . ALA A 1 91 ? 3.601 -4.710 -12.033 1.00 96.94 91 ALA A N 1
ATOM 753 C CA . ALA A 1 91 ? 3.053 -5.270 -10.801 1.00 96.94 91 ALA A CA 1
ATOM 754 C C . ALA A 1 91 ? 3.586 -4.542 -9.559 1.00 96.94 91 ALA A C 1
ATOM 756 O O . ALA A 1 91 ? 2.821 -4.212 -8.653 1.00 96.94 91 ALA A O 1
ATOM 757 N N . ARG A 1 92 ? 4.887 -4.231 -9.530 1.00 96.25 92 ARG A N 1
ATOM 758 C CA . ARG A 1 92 ? 5.508 -3.496 -8.418 1.00 96.25 92 ARG A CA 1
ATOM 759 C C . ARG A 1 92 ? 4.935 -2.093 -8.268 1.00 96.25 92 ARG A C 1
ATOM 761 O O . ARG A 1 92 ? 4.544 -1.718 -7.165 1.00 96.25 92 ARG A O 1
ATOM 768 N N . MET A 1 93 ? 4.866 -1.329 -9.358 1.00 96.75 93 MET A N 1
ATOM 769 C CA . MET A 1 93 ? 4.332 0.036 -9.333 1.00 96.75 93 MET A CA 1
ATOM 770 C C . MET A 1 93 ? 2.848 0.059 -8.978 1.00 96.75 93 MET A C 1
ATOM 772 O O . MET A 1 93 ? 2.438 0.850 -8.131 1.00 96.75 93 MET A O 1
ATOM 776 N N . PHE A 1 94 ? 2.061 -0.842 -9.566 1.00 96.88 94 PHE A N 1
ATOM 777 C CA . PHE A 1 94 ? 0.636 -0.961 -9.285 1.00 96.88 94 PHE A CA 1
ATOM 778 C C . PHE A 1 94 ? 0.374 -1.292 -7.813 1.00 96.88 94 PHE A C 1
ATOM 780 O O . PHE A 1 94 ? -0.458 -0.653 -7.174 1.00 96.88 94 PHE A O 1
ATOM 787 N N . VAL A 1 95 ? 1.112 -2.246 -7.241 1.00 95.75 95 VAL A N 1
ATOM 788 C CA . VAL A 1 95 ? 0.951 -2.626 -5.830 1.00 95.75 95 VAL A CA 1
ATOM 789 C C . VAL A 1 95 ? 1.396 -1.506 -4.894 1.00 95.75 95 VAL A C 1
ATOM 791 O O . VAL A 1 95 ? 0.695 -1.228 -3.926 1.00 95.75 95 VAL A O 1
ATOM 794 N N . LEU A 1 96 ? 2.502 -0.815 -5.187 1.00 95.62 96 LEU A N 1
ATOM 795 C CA . LEU A 1 96 ? 2.919 0.366 -4.421 1.00 95.62 96 LEU A CA 1
ATOM 796 C C . LEU A 1 96 ? 1.854 1.468 -4.445 1.00 95.62 96 LEU A C 1
ATOM 798 O O . LEU A 1 96 ? 1.556 2.058 -3.406 1.00 95.62 96 LEU A O 1
ATOM 802 N N . TYR A 1 97 ? 1.262 1.715 -5.614 1.00 96.19 97 TYR A 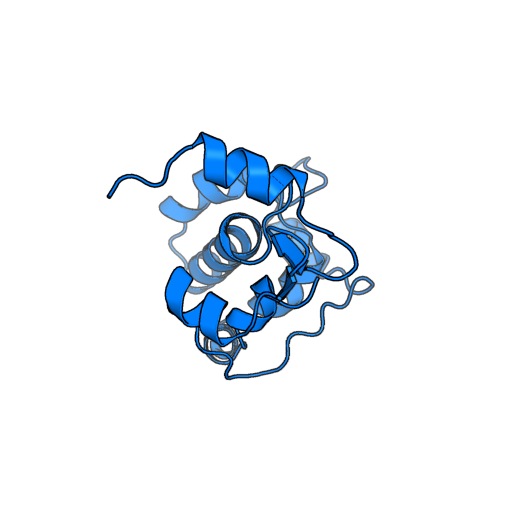N 1
ATOM 803 C CA . TYR A 1 97 ? 0.174 2.671 -5.764 1.00 96.19 97 TYR A CA 1
ATOM 804 C C . TYR A 1 97 ? -1.051 2.245 -4.946 1.00 96.19 97 TYR A C 1
ATOM 806 O O . TYR A 1 97 ? -1.528 3.023 -4.128 1.00 96.19 97 TYR A O 1
ATOM 814 N N . ALA A 1 98 ? -1.506 0.996 -5.085 1.00 94.62 98 ALA A N 1
ATOM 815 C CA . ALA A 1 98 ? -2.658 0.463 -4.358 1.00 94.62 98 ALA A CA 1
ATOM 816 C C . ALA A 1 98 ? -2.456 0.469 -2.833 1.00 94.62 98 ALA A C 1
ATOM 818 O O . ALA A 1 98 ? -3.384 0.792 -2.088 1.00 94.62 98 ALA A O 1
ATOM 819 N N . ILE A 1 99 ? -1.245 0.162 -2.351 1.00 93.38 99 ILE A N 1
ATOM 820 C CA . ILE A 1 99 ? -0.909 0.286 -0.929 1.00 93.38 99 ILE A CA 1
ATOM 821 C C . ILE A 1 99 ? -1.050 1.742 -0.486 1.00 93.38 99 ILE A C 1
ATOM 823 O O . ILE A 1 99 ? -1.720 2.005 0.504 1.00 93.38 99 ILE A O 1
ATOM 827 N N . GLY A 1 100 ? -0.455 2.689 -1.213 1.00 92.56 100 GLY A N 1
ATOM 828 C CA . GLY A 1 100 ? -0.432 4.092 -0.804 1.00 92.56 100 GLY A CA 1
ATOM 829 C C . GLY A 1 100 ? -1.752 4.854 -0.965 1.00 92.56 100 GLY A C 1
ATOM 830 O O . GLY A 1 100 ? -1.894 5.908 -0.349 1.00 92.56 100 GLY A O 1
ATOM 831 N N . THR A 1 101 ? -2.702 4.351 -1.759 1.00 92.06 101 THR A N 1
ATOM 832 C CA . THR A 1 101 ? -3.974 5.045 -2.040 1.00 92.06 101 THR A CA 1
ATOM 833 C C . THR A 1 101 ? -5.211 4.340 -1.492 1.00 92.06 101 THR A C 1
ATOM 835 O O . THR A 1 101 ? -6.165 5.021 -1.127 1.00 92.06 101 THR A O 1
ATOM 838 N N . ILE A 1 102 ? -5.214 3.004 -1.410 1.00 89.50 102 ILE A N 1
ATOM 839 C CA . ILE A 1 102 ? -6.405 2.220 -1.041 1.00 89.50 102 ILE A CA 1
ATOM 840 C C . ILE A 1 102 ? -6.192 1.475 0.275 1.00 89.50 102 ILE A C 1
ATOM 842 O O . ILE A 1 102 ? -7.055 1.523 1.147 1.00 89.50 102 ILE A O 1
ATOM 846 N N . LEU A 1 103 ? -5.069 0.767 0.424 1.00 90.38 103 LEU A N 1
ATOM 847 C CA . LEU A 1 103 ? -4.896 -0.152 1.554 1.00 90.38 103 LEU A CA 1
ATOM 848 C C . LEU A 1 103 ? -4.396 0.572 2.808 1.00 90.38 103 LEU A C 1
ATOM 850 O O . LEU A 1 103 ? -5.024 0.506 3.859 1.00 90.38 103 LEU A O 1
ATOM 854 N N . ALA A 1 104 ? -3.299 1.310 2.673 1.00 88.19 104 ALA A N 1
ATOM 855 C CA . ALA A 1 104 ? -2.661 2.090 3.725 1.00 88.19 104 ALA A CA 1
ATOM 856 C C . ALA A 1 104 ? -2.561 3.568 3.303 1.00 88.19 104 ALA A C 1
ATOM 858 O O . ALA A 1 104 ? -1.447 4.099 3.178 1.00 88.19 104 ALA A O 1
ATOM 859 N N . PRO A 1 105 ? -3.705 4.226 3.023 1.00 84.25 105 PRO A N 1
ATOM 860 C CA . PRO A 1 105 ? -3.717 5.572 2.480 1.00 84.25 105 PRO A CA 1
ATOM 861 C C . PRO A 1 105 ? -2.966 6.542 3.387 1.00 84.25 105 PRO A C 1
ATOM 863 O O . PRO A 1 105 ? -3.148 6.568 4.606 1.00 84.25 105 PRO A O 1
ATOM 866 N N . CYS A 1 106 ? -2.119 7.364 2.775 1.00 76.56 106 CYS A N 1
ATOM 867 C CA . CYS A 1 106 ? -1.420 8.441 3.458 1.00 76.56 106 CYS A CA 1
ATOM 868 C C . CYS A 1 106 ? -1.990 9.787 3.008 1.00 76.56 106 CYS A C 1
ATOM 870 O O . CYS A 1 106 ? -2.278 9.982 1.831 1.00 76.56 106 CYS A O 1
ATOM 872 N N . SER A 1 107 ? -2.077 10.759 3.920 1.00 79.88 107 SER A N 1
ATOM 873 C CA . SER A 1 107 ? -2.399 12.149 3.559 1.00 79.88 107 SER A CA 1
ATOM 874 C C . SER A 1 107 ? -1.313 12.811 2.702 1.00 79.88 107 SER A C 1
ATOM 876 O O . SER A 1 107 ? -1.512 13.891 2.150 1.00 79.88 107 SER A O 1
ATOM 878 N N . LYS A 1 108 ? -0.143 12.175 2.593 1.00 84.88 108 LYS A N 1
ATOM 879 C CA . LYS A 1 108 ? 0.969 12.625 1.762 1.00 84.88 108 LYS A CA 1
ATOM 880 C C . LYS A 1 108 ? 0.796 12.078 0.347 1.00 84.88 108 LYS A C 1
ATOM 882 O O . LYS A 1 108 ? 0.471 10.911 0.185 1.00 84.88 108 LYS A O 1
ATOM 887 N N . GLY A 1 109 ? 1.092 12.886 -0.672 1.00 92.69 109 GLY A N 1
ATOM 888 C CA . GLY A 1 109 ? 1.009 12.501 -2.093 1.00 92.69 109 GLY A CA 1
ATOM 889 C C . GLY A 1 109 ? 2.076 11.499 -2.571 1.00 92.69 109 GLY A C 1
ATOM 890 O O . GLY A 1 109 ? 2.559 11.608 -3.700 1.00 92.69 109 GLY A O 1
ATOM 891 N N . TYR A 1 110 ? 2.511 10.574 -1.711 1.00 94.38 110 TYR A N 1
ATOM 892 C CA . TYR A 1 110 ? 3.544 9.582 -1.994 1.00 94.38 110 TYR A CA 1
ATOM 893 C C . TYR A 1 110 ? 3.373 8.308 -1.158 1.00 94.38 110 TYR A C 1
ATOM 895 O O . TYR A 1 110 ? 2.862 8.342 -0.038 1.00 94.38 110 TYR A O 1
ATOM 903 N N . VAL A 1 111 ? 3.898 7.189 -1.667 1.00 92.44 111 VAL A N 1
ATOM 904 C CA . VAL A 1 111 ? 4.008 5.927 -0.918 1.00 92.44 111 VAL A CA 1
ATOM 905 C C . VAL A 1 111 ? 5.317 5.891 -0.127 1.00 92.44 111 VAL A C 1
ATOM 907 O O . VAL A 1 111 ? 6.382 6.276 -0.620 1.00 92.44 111 VAL A O 1
ATOM 910 N N . ALA A 1 112 ? 5.251 5.443 1.127 1.00 90.50 112 ALA A N 1
ATOM 911 C CA . ALA A 1 112 ? 6.433 5.309 1.971 1.00 90.50 112 ALA A CA 1
ATOM 912 C C . ALA A 1 112 ? 7.377 4.212 1.436 1.00 90.50 112 ALA A C 1
ATOM 914 O O . ALA A 1 112 ? 6.949 3.145 0.999 1.00 90.50 112 ALA A O 1
ATOM 915 N N . SER A 1 113 ? 8.686 4.474 1.457 1.00 90.62 113 SER A N 1
ATOM 916 C CA . SER A 1 113 ? 9.690 3.609 0.816 1.00 90.62 113 SER A CA 1
ATOM 917 C C . SER A 1 113 ? 9.914 2.267 1.518 1.00 90.62 113 SER A C 1
ATOM 919 O O . SER A 1 113 ? 10.457 1.350 0.907 1.00 90.62 113 SER A O 1
ATOM 921 N N . ASN A 1 114 ? 9.484 2.127 2.771 1.00 90.12 114 ASN A N 1
ATOM 922 C CA . ASN A 1 114 ? 9.463 0.854 3.494 1.00 90.12 114 ASN A CA 1
ATOM 923 C C . ASN A 1 114 ? 8.559 -0.184 2.809 1.00 90.12 114 ASN A C 1
ATOM 925 O O . ASN A 1 114 ? 8.896 -1.358 2.813 1.00 90.12 114 ASN A O 1
ATOM 929 N N . TYR A 1 115 ? 7.501 0.232 2.103 1.00 91.81 115 TYR A N 1
ATOM 930 C CA . TYR A 1 115 ? 6.655 -0.697 1.346 1.00 91.81 115 TYR A CA 1
ATOM 931 C C . TYR A 1 115 ? 7.352 -1.363 0.152 1.00 91.81 115 TYR A C 1
ATOM 933 O O . TYR A 1 115 ? 6.819 -2.318 -0.414 1.00 91.81 115 TYR A O 1
ATOM 941 N N . LEU A 1 116 ? 8.554 -0.909 -0.225 1.00 92.62 116 LEU A N 1
ATOM 942 C CA . LEU A 1 116 ? 9.334 -1.552 -1.282 1.00 92.62 116 LEU A CA 1
ATOM 943 C C . LEU A 1 116 ? 9.665 -3.011 -0.964 1.00 92.62 116 LEU A C 1
ATOM 945 O O . LEU A 1 116 ? 9.789 -3.800 -1.898 1.00 92.62 116 LEU A O 1
ATOM 949 N N . GLU A 1 117 ? 9.782 -3.378 0.315 1.00 91.06 117 GLU A N 1
ATOM 950 C CA . GLU A 1 117 ? 10.112 -4.746 0.735 1.00 91.06 117 GLU A CA 1
ATOM 951 C C . GLU A 1 117 ? 9.100 -5.781 0.221 1.00 91.06 117 GLU A C 1
ATOM 953 O O . GLU A 1 117 ? 9.486 -6.871 -0.206 1.00 91.06 117 GLU A O 1
ATOM 958 N N . PHE A 1 118 ? 7.824 -5.398 0.135 1.00 91.31 118 PHE A N 1
ATOM 959 C CA . PHE A 1 118 ? 6.725 -6.271 -0.287 1.00 91.31 118 PHE A CA 1
ATOM 960 C C . PHE A 1 118 ? 6.656 -6.495 -1.796 1.00 91.31 118 PHE A C 1
ATOM 962 O O . PHE A 1 118 ? 5.978 -7.412 -2.252 1.00 91.31 118 PHE A O 1
ATOM 969 N N . VAL A 1 119 ? 7.351 -5.670 -2.581 1.00 92.94 119 VAL A N 1
ATOM 970 C CA . VAL A 1 119 ? 7.308 -5.725 -4.048 1.00 92.94 119 VAL A CA 1
ATOM 971 C C . VAL A 1 119 ? 8.641 -6.154 -4.662 1.00 92.94 119 VAL A C 1
ATOM 973 O O . VAL A 1 119 ? 8.730 -6.337 -5.871 1.00 92.94 119 VAL A O 1
ATOM 976 N N . VAL A 1 120 ? 9.695 -6.376 -3.867 1.00 91.00 120 VAL A N 1
ATOM 977 C CA . VAL A 1 120 ? 10.978 -6.879 -4.398 1.00 91.00 120 VAL A CA 1
ATOM 978 C C . VAL A 1 120 ? 10.776 -8.208 -5.131 1.00 91.00 120 VAL A C 1
ATOM 980 O O . VAL A 1 120 ? 11.216 -8.358 -6.275 1.00 91.00 120 VAL A O 1
ATOM 983 N N . ASN A 1 121 ? 10.068 -9.144 -4.494 1.00 92.25 121 ASN A N 1
ATOM 984 C CA . ASN A 1 121 ? 9.752 -10.447 -5.063 1.00 92.25 121 ASN A CA 1
ATOM 985 C C . ASN A 1 121 ? 8.288 -10.498 -5.530 1.00 92.25 121 ASN A C 1
ATOM 987 O O . ASN A 1 121 ? 7.385 -10.756 -4.735 1.00 92.25 121 ASN A O 1
ATOM 991 N N . VAL A 1 122 ? 8.063 -10.280 -6.830 1.00 94.62 122 VAL A N 1
ATOM 992 C CA . VAL A 1 122 ? 6.714 -10.234 -7.424 1.00 94.62 122 VAL A CA 1
ATOM 993 C C . VAL A 1 122 ? 5.951 -11.538 -7.245 1.00 94.62 122 VAL A C 1
ATOM 995 O O . VAL A 1 122 ? 4.749 -11.501 -6.982 1.00 94.62 122 VAL A O 1
ATOM 998 N N . SER A 1 123 ? 6.624 -12.691 -7.286 1.00 94.94 123 SER A N 1
ATOM 999 C CA . SER A 1 123 ? 5.942 -13.980 -7.144 1.00 94.94 123 SER A CA 1
ATOM 1000 C C . SER A 1 123 ? 5.302 -14.169 -5.764 1.00 94.94 123 SER A C 1
ATOM 1002 O O . SER A 1 123 ? 4.378 -14.970 -5.647 1.00 94.94 123 SER A O 1
ATOM 1004 N N . ARG A 1 124 ? 5.770 -13.430 -4.745 1.00 93.62 124 ARG A N 1
ATOM 1005 C CA . ARG A 1 124 ? 5.269 -13.474 -3.360 1.00 93.62 124 ARG A CA 1
ATOM 1006 C C . ARG A 1 124 ? 4.178 -12.447 -3.061 1.00 93.62 124 ARG A C 1
ATOM 1008 O O . ARG A 1 124 ? 3.523 -12.541 -2.031 1.00 93.62 124 ARG A O 1
ATOM 1015 N N . ILE A 1 125 ? 3.916 -11.492 -3.958 1.00 93.75 125 ILE A N 1
ATOM 1016 C CA . ILE A 1 125 ? 2.885 -10.452 -3.758 1.00 93.75 125 ILE A CA 1
ATOM 1017 C C . ILE A 1 125 ? 1.496 -11.064 -3.511 1.00 93.75 125 ILE A C 1
ATOM 1019 O O . ILE A 1 125 ? 0.677 -10.515 -2.772 1.00 93.75 125 ILE A O 1
ATOM 1023 N N . LYS A 1 126 ? 1.205 -12.202 -4.147 1.00 90.81 126 LYS A N 1
ATOM 1024 C CA . LYS A 1 126 ? -0.062 -12.929 -3.981 1.00 90.81 126 LYS A CA 1
ATOM 1025 C C . LYS A 1 126 ? -0.229 -13.554 -2.592 1.00 90.81 126 LYS A C 1
ATOM 1027 O O . LYS A 1 126 ? -1.362 -13.772 -2.182 1.00 90.81 126 LYS A O 1
ATOM 1032 N N . ASP A 1 127 ? 0.876 -13.820 -1.899 1.00 94.00 127 ASP A N 1
ATOM 1033 C CA . ASP A 1 127 ? 0.887 -14.514 -0.613 1.00 94.00 127 ASP A CA 1
ATOM 1034 C C . ASP A 1 127 ? 0.758 -13.530 0.560 1.00 94.00 127 ASP A C 1
ATOM 1036 O O . ASP A 1 127 ? 0.477 -13.944 1.682 1.00 94.00 127 ASP A O 1
ATOM 1040 N N . LEU A 1 128 ? 0.912 -12.223 0.311 1.00 92.44 128 LEU A N 1
ATOM 1041 C CA . LEU A 1 128 ? 0.761 -11.168 1.313 1.00 92.44 128 LEU A CA 1
ATOM 1042 C C . LEU A 1 128 ? -0.665 -11.116 1.865 1.00 92.44 128 LEU A C 1
ATOM 1044 O O . LEU A 1 128 ? -1.639 -11.080 1.107 1.00 92.44 128 LEU A O 1
ATOM 1048 N N . ASN A 1 129 ? -0.791 -10.984 3.185 1.00 92.31 129 ASN A N 1
ATOM 1049 C CA . ASN A 1 129 ? -2.079 -10.732 3.815 1.00 92.31 129 ASN A CA 1
ATOM 1050 C C . ASN A 1 129 ? -2.538 -9.284 3.596 1.00 92.31 129 ASN A C 1
ATOM 1052 O O . ASN A 1 129 ? -2.305 -8.399 4.418 1.00 92.31 129 ASN A O 1
ATOM 1056 N N . ARG A 1 130 ? -3.228 -9.041 2.481 1.00 89.69 130 ARG A N 1
ATOM 1057 C CA . ARG A 1 130 ? -3.621 -7.691 2.047 1.00 89.69 130 ARG A CA 1
ATOM 1058 C C . ARG A 1 130 ? -4.545 -6.969 3.027 1.00 89.69 130 ARG A C 1
ATOM 1060 O O . ARG A 1 130 ? -4.453 -5.752 3.131 1.00 89.69 130 ARG A O 1
ATOM 1067 N N . ALA A 1 131 ? -5.381 -7.692 3.773 1.00 89.44 131 ALA A N 1
ATOM 1068 C CA . ALA A 1 131 ? -6.235 -7.095 4.801 1.00 89.44 131 ALA A CA 1
ATOM 1069 C C . ALA A 1 131 ? -5.411 -6.482 5.948 1.00 89.44 131 ALA A C 1
ATOM 1071 O O . ALA A 1 131 ? -5.823 -5.515 6.581 1.00 89.44 131 ALA A O 1
ATOM 1072 N N . ARG A 1 132 ? -4.196 -6.979 6.208 1.00 89.56 132 ARG A N 1
ATOM 1073 C CA . ARG A 1 132 ? -3.332 -6.396 7.244 1.00 89.56 132 ARG A CA 1
ATOM 1074 C C . ARG A 1 132 ? -2.738 -5.053 6.836 1.00 89.56 132 ARG A C 1
ATOM 1076 O O . ARG A 1 132 ? -2.467 -4.249 7.722 1.00 89.56 132 ARG A O 1
ATOM 1083 N N . PHE A 1 133 ? -2.673 -4.745 5.537 1.00 87.44 133 PHE A N 1
ATOM 1084 C CA . PHE A 1 133 ? -2.385 -3.387 5.073 1.00 87.44 133 PHE A CA 1
ATOM 1085 C C . PHE A 1 133 ? -3.509 -2.400 5.366 1.00 87.44 133 PHE A C 1
ATOM 1087 O O . PHE A 1 133 ? -3.320 -1.255 5.016 1.00 87.44 133 PHE A O 1
ATOM 1094 N N . THR A 1 134 ? -4.650 -2.760 5.952 1.00 83.50 134 THR A N 1
ATOM 1095 C CA . THR A 1 134 ? -5.671 -1.777 6.377 1.00 83.50 134 THR A CA 1
ATOM 1096 C C . THR A 1 134 ? -5.816 -1.741 7.898 1.00 83.50 134 THR A C 1
ATOM 1098 O O . THR A 1 134 ? -6.240 -0.740 8.467 1.00 83.50 134 THR A O 1
ATOM 1101 N N . LEU A 1 135 ? -5.418 -2.828 8.569 1.00 79.00 135 LEU A N 1
ATOM 1102 C CA . LEU A 1 135 ? -5.605 -3.043 10.003 1.00 79.00 135 LEU A CA 1
ATOM 1103 C C . LEU A 1 135 ? -4.343 -2.839 10.848 1.00 79.00 135 LEU A C 1
ATOM 1105 O O . LEU A 1 135 ? -4.435 -2.946 12.065 1.00 79.00 135 LEU A O 1
ATOM 1109 N N . ALA A 1 136 ? -3.157 -2.627 10.274 1.00 66.25 136 ALA A N 1
ATOM 1110 C CA . ALA A 1 136 ? -1.900 -2.619 11.031 1.00 66.25 136 ALA A CA 1
ATOM 1111 C C . ALA A 1 136 ? -0.968 -1.460 10.633 1.00 66.25 136 ALA A C 1
ATOM 1113 O O . ALA A 1 136 ? 0.026 -1.691 9.952 1.00 66.25 136 ALA A O 1
ATOM 1114 N N . HIS A 1 137 ? -1.260 -0.234 11.100 1.00 60.78 137 HIS A N 1
ATOM 1115 C CA . HIS A 1 137 ? -0.417 0.964 10.884 1.00 60.78 137 HIS A CA 1
ATOM 1116 C C . HIS A 1 137 ? -0.186 1.806 12.126 1.00 60.78 137 HIS A C 1
ATOM 1118 O O . HIS A 1 137 ? -1.177 2.020 12.862 1.00 60.78 137 HIS A O 1
#

Foldseek 3Di:
DPDDPVVVVQQVVQQDPVQQWGQDPNDTHHDDQVNLCVPPVAHQAFDDDDQDPVDQPVVVQVVQPDVPDPFNFLVSLVVCLVVDPPPLVNLLSVVQNCLCPPQQDDPDRGGDRSCSVLSPDVVCVVRDRSNCSNVPD

Organism: Panicum miliaceum (NCBI:txid4540)

Secondary structure (DSSP, 8-state):
----HHHHHHHHHTEETTTTEEEETTEEEEPPHHHHHHHH---S-SB-----TT---HHHHHHHSPTT-SSEEHHHHHHHGGG---HHHHHHHHHHHHIIIIIS--SSSEE-GGGGGGTSSGGGGGGB-TTHHHH--

pLDDT: mean 88.2, std 8.68, range [47.78, 97.69]